Protein AF-A0A2N1M2N6-F1 (afdb_monomer_lite)

Foldseek 3Di:
DDDPVVVVVVVVVVLVPDDPVVNLVPPPPVLNVVLLVCCVVPVPPCPSDDPVSSVVSVVPD

Organism: NCBI:txid588596

Secondary structure (DSSP, 8-state):
---HHHHHHHHHHHHHTS-HHHHTTSTT-HHHHHHHHHHHH-TT-TTSS-HHHHHHHHHH-

Radius of gyration: 14.42 Å; c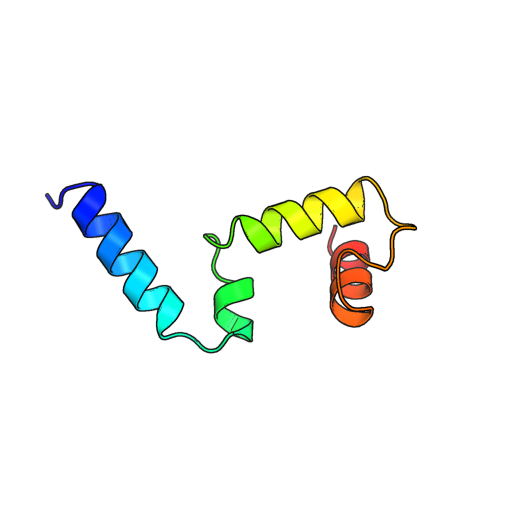hains: 1; bounding box: 32×22×36 Å

Structure (mmCIF, N/CA/C/O backbone):
data_AF-A0A2N1M2N6-F1
#
_entry.id   AF-A0A2N1M2N6-F1
#
loop_
_atom_site.group_PDB
_atom_site.id
_atom_site.type_symbol
_atom_site.label_atom_id
_atom_site.label_alt_id
_atom_site.label_comp_id
_atom_site.label_asym_id
_atom_site.label_entity_id
_atom_site.label_seq_id
_atom_site.pdbx_PDB_ins_code
_atom_site.Cartn_x
_atom_site.Cartn_y
_atom_site.Cartn_z
_atom_site.occupancy
_atom_site.B_iso_or_equiv
_atom_site.auth_seq_id
_atom_site.auth_comp_id
_atom_site.auth_asym_id
_atom_site.auth_atom_id
_atom_site.pdbx_PDB_model_num
ATOM 1 N N . PHE A 1 1 ? 18.650 -7.211 -20.019 1.00 74.56 1 PHE A N 1
ATOM 2 C CA . PHE A 1 1 ? 18.288 -6.673 -18.692 1.00 74.56 1 PHE A CA 1
ATOM 3 C C . PHE A 1 1 ? 17.931 -5.209 -18.858 1.00 74.56 1 PHE A C 1
ATOM 5 O O . PHE A 1 1 ? 18.640 -4.523 -19.581 1.00 74.56 1 PHE A O 1
ATOM 12 N N . ILE A 1 2 ? 16.834 -4.751 -18.257 1.00 86.94 2 ILE A N 1
ATOM 13 C CA . ILE A 1 2 ? 16.491 -3.321 -18.223 1.00 86.94 2 ILE A CA 1
ATOM 14 C C . ILE A 1 2 ? 17.169 -2.660 -17.020 1.00 86.94 2 ILE A C 1
ATOM 16 O O . ILE A 1 2 ? 17.402 -3.327 -16.009 1.00 86.94 2 ILE A O 1
ATOM 20 N N . SER A 1 3 ? 17.504 -1.372 -17.129 1.00 92.44 3 SER A N 1
ATOM 21 C CA . SER A 1 3 ? 18.026 -0.616 -15.989 1.00 92.44 3 SER A CA 1
ATOM 22 C C . SER A 1 3 ? 16.933 -0.428 -14.933 1.00 92.44 3 SER A C 1
ATOM 24 O O . SER A 1 3 ? 15.734 -0.501 -15.226 1.00 92.44 3 SER A O 1
ATOM 26 N N . ARG A 1 4 ? 17.348 -0.169 -13.688 1.00 84.50 4 ARG A N 1
ATOM 27 C CA . ARG A 1 4 ? 16.423 0.142 -12.591 1.00 84.50 4 ARG A CA 1
ATOM 28 C C . ARG A 1 4 ? 15.545 1.350 -12.928 1.00 84.50 4 ARG A C 1
ATOM 30 O O . ARG A 1 4 ? 14.352 1.314 -12.656 1.00 84.50 4 ARG A O 1
ATOM 37 N N . ASP A 1 5 ? 16.114 2.367 -13.565 1.00 88.88 5 ASP A N 1
ATOM 38 C CA . ASP A 1 5 ? 15.390 3.592 -13.912 1.00 88.88 5 ASP A CA 1
ATOM 39 C C . ASP A 1 5 ? 14.347 3.340 -15.001 1.00 88.88 5 ASP A C 1
ATOM 41 O O . ASP A 1 5 ? 13.215 3.804 -14.897 1.00 88.88 5 ASP A O 1
ATOM 45 N N . THR A 1 6 ? 14.681 2.518 -16.002 1.00 87.81 6 THR A N 1
ATOM 46 C CA . THR A 1 6 ? 13.714 2.095 -17.021 1.00 87.81 6 THR A CA 1
ATOM 47 C C . THR A 1 6 ? 12.577 1.284 -16.402 1.00 87.81 6 THR A C 1
ATOM 49 O O . THR A 1 6 ? 11.416 1.506 -16.740 1.00 87.81 6 THR A O 1
ATOM 52 N N . PHE A 1 7 ? 12.883 0.374 -15.473 1.00 83.69 7 PHE A N 1
ATOM 53 C CA . PHE A 1 7 ? 11.854 -0.374 -14.752 1.00 83.69 7 PHE A CA 1
ATOM 54 C C . PHE A 1 7 ? 10.943 0.552 -13.935 1.00 83.69 7 PHE A C 1
ATOM 56 O O . PHE A 1 7 ? 9.722 0.453 -14.047 1.00 83.69 7 PHE A O 1
ATOM 63 N N . ASN A 1 8 ? 11.516 1.489 -13.176 1.00 84.00 8 ASN A N 1
ATOM 64 C CA . ASN A 1 8 ? 10.747 2.454 -12.389 1.00 84.00 8 ASN A CA 1
ATOM 65 C C . ASN A 1 8 ? 9.844 3.318 -13.279 1.00 84.00 8 ASN A C 1
ATOM 67 O O . ASN A 1 8 ? 8.662 3.450 -12.977 1.00 84.00 8 ASN A O 1
ATOM 71 N N . GLY A 1 9 ? 10.347 3.812 -14.416 1.00 86.69 9 GLY A N 1
ATOM 72 C CA . GLY A 1 9 ? 9.550 4.606 -15.356 1.00 86.69 9 GLY A CA 1
ATOM 73 C C . GLY A 1 9 ? 8.363 3.839 -15.955 1.00 86.69 9 GLY A C 1
ATOM 74 O O . GLY A 1 9 ? 7.263 4.381 -16.055 1.00 86.69 9 GLY A O 1
ATOM 75 N N . ILE A 1 10 ? 8.543 2.555 -16.297 1.00 86.69 10 ILE A N 1
ATOM 76 C CA . ILE A 1 10 ? 7.447 1.689 -16.777 1.00 86.6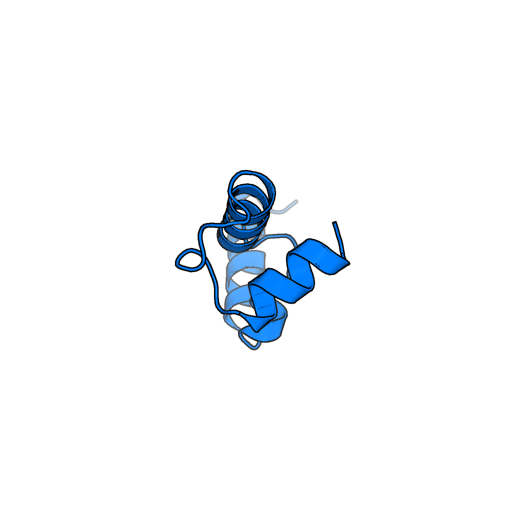9 10 ILE A CA 1
ATOM 77 C C . ILE A 1 10 ? 6.372 1.530 -15.695 1.00 86.69 10 ILE A C 1
ATOM 79 O O . ILE A 1 10 ? 5.174 1.601 -15.977 1.00 86.69 10 ILE A O 1
ATOM 83 N N . ILE A 1 11 ? 6.802 1.318 -14.454 1.00 84.00 11 ILE A N 1
ATOM 84 C CA . ILE A 1 11 ? 5.914 1.101 -13.318 1.00 84.00 11 ILE A CA 1
ATOM 85 C C . ILE A 1 11 ? 5.155 2.380 -12.942 1.00 84.00 11 ILE A C 1
ATOM 87 O O . ILE A 1 11 ? 3.942 2.322 -12.741 1.00 84.00 11 ILE A O 1
ATOM 91 N N . GLU A 1 12 ? 5.827 3.530 -12.898 1.00 84.50 12 GLU A N 1
ATOM 92 C CA . GLU A 1 12 ? 5.196 4.831 -12.650 1.00 84.50 12 GLU A CA 1
ATOM 93 C C . GLU A 1 12 ? 4.151 5.158 -13.718 1.00 84.50 12 GLU A C 1
ATOM 95 O O . GLU A 1 12 ? 3.028 5.536 -13.379 1.00 84.50 12 GLU A O 1
ATOM 100 N N . HIS A 1 13 ? 4.473 4.935 -14.996 1.00 87.88 13 HIS A N 1
ATOM 101 C CA . HIS A 1 13 ? 3.533 5.148 -16.094 1.00 87.88 13 HIS A CA 1
ATOM 102 C C . HIS A 1 13 ? 2.315 4.216 -16.001 1.00 87.88 13 HIS A C 1
ATOM 104 O O . HIS A 1 13 ? 1.173 4.658 -16.142 1.00 87.88 13 HIS A O 1
ATOM 110 N N . TYR A 1 14 ? 2.536 2.931 -15.710 1.00 85.81 14 TYR A N 1
ATOM 111 C CA . TYR A 1 14 ? 1.454 1.969 -15.504 1.00 85.81 14 TYR A CA 1
ATOM 112 C C . TYR A 1 14 ? 0.534 2.385 -14.350 1.00 85.81 14 TYR A C 1
ATOM 114 O O . TYR A 1 14 ? -0.685 2.392 -14.516 1.00 85.81 14 TYR A O 1
ATOM 122 N N . ILE A 1 15 ? 1.099 2.771 -13.201 1.00 83.75 15 ILE A N 1
ATOM 123 C CA . ILE A 1 15 ? 0.315 3.206 -12.040 1.00 83.75 15 ILE A CA 1
ATOM 124 C C . ILE A 1 15 ? -0.441 4.494 -12.359 1.00 83.75 15 ILE A C 1
ATOM 126 O O . ILE A 1 15 ? -1.639 4.550 -12.099 1.00 83.75 15 ILE A O 1
ATOM 130 N N . GLY A 1 16 ? 0.209 5.494 -12.958 1.00 83.25 16 GLY A N 1
ATOM 131 C CA . GLY A 1 16 ? -0.422 6.769 -13.314 1.00 83.25 16 GLY A CA 1
ATOM 132 C C . GLY A 1 16 ? -1.654 6.613 -14.211 1.00 83.25 16 GLY A C 1
ATOM 133 O O . GLY A 1 16 ? -2.610 7.375 -14.076 1.00 83.25 16 GLY A O 1
ATOM 134 N N . ASN A 1 17 ? -1.680 5.575 -15.052 1.00 87.81 17 ASN A N 1
ATOM 135 C CA . ASN A 1 17 ? -2.809 5.260 -15.931 1.00 87.81 17 ASN A CA 1
ATOM 136 C C . ASN A 1 17 ? -3.938 4.460 -15.254 1.00 87.81 17 ASN A C 1
ATOM 138 O O . ASN A 1 17 ? -5.003 4.270 -15.846 1.00 87.81 17 ASN A O 1
ATOM 142 N N . LEU A 1 18 ? -3.747 3.962 -14.029 1.00 84.94 18 LEU A N 1
ATOM 143 C CA . LEU A 1 18 ? -4.806 3.266 -13.300 1.00 84.94 18 LEU A CA 1
ATOM 144 C C . LEU A 1 18 ? -5.810 4.260 -12.693 1.00 84.94 18 LEU A C 1
ATOM 146 O O . LEU A 1 18 ? -5.440 5.366 -12.314 1.00 84.94 18 LEU A O 1
ATOM 150 N N . PRO A 1 19 ? -7.074 3.857 -12.483 1.00 84.56 19 PRO A N 1
ATOM 151 C CA . PRO A 1 19 ? -8.001 4.607 -11.641 1.00 84.56 19 PRO A CA 1
ATOM 152 C C . PRO A 1 19 ? -7.429 4.828 -10.235 1.00 84.56 19 PRO A C 1
ATOM 154 O O . PRO A 1 19 ? -6.817 3.920 -9.670 1.00 84.56 19 PRO A O 1
ATOM 157 N N . MET A 1 20 ? -7.706 5.984 -9.628 1.00 78.00 20 MET A N 1
ATOM 158 C CA . MET A 1 20 ? -7.156 6.383 -8.322 1.00 78.00 20 MET A CA 1
ATOM 159 C C . MET A 1 20 ? -7.353 5.319 -7.222 1.00 78.00 20 MET A C 1
ATOM 161 O O . MET A 1 20 ? -6.432 5.018 -6.470 1.00 78.00 20 MET A O 1
ATOM 165 N N . SER A 1 21 ? -8.503 4.634 -7.203 1.00 75.75 21 SER A N 1
ATOM 166 C CA . SER A 1 21 ? -8.789 3.538 -6.260 1.00 75.75 21 SER A CA 1
ATOM 167 C C . SER A 1 21 ? -7.904 2.296 -6.434 1.00 75.75 21 SER A C 1
ATOM 169 O O . SER A 1 21 ? -7.725 1.520 -5.493 1.00 75.75 21 SER A O 1
ATOM 171 N N . LYS A 1 22 ? -7.366 2.076 -7.639 1.00 79.81 22 LYS A N 1
ATOM 172 C CA . LYS A 1 22 ? -6.391 1.020 -7.941 1.00 79.81 22 LYS A CA 1
ATOM 173 C C . LYS A 1 22 ? -4.960 1.504 -7.708 1.00 79.81 22 LYS A C 1
ATOM 175 O O . LYS A 1 22 ? -4.147 0.701 -7.268 1.00 79.81 22 LYS A O 1
ATOM 180 N N . GLN A 1 23 ? -4.674 2.790 -7.922 1.00 78.44 23 GLN A N 1
ATOM 181 C CA . GLN A 1 23 ? -3.379 3.396 -7.586 1.00 78.44 23 GLN A CA 1
ATOM 182 C C . GLN A 1 23 ? -3.083 3.325 -6.086 1.00 78.44 23 GLN A C 1
ATOM 184 O O . GLN A 1 23 ? -1.980 2.964 -5.694 1.00 78.44 23 GLN A O 1
ATOM 189 N N . GLU A 1 24 ? -4.071 3.616 -5.236 1.00 70.62 24 GLU A N 1
ATOM 190 C CA . GLU A 1 24 ? -3.934 3.499 -3.774 1.00 70.62 24 GLU A CA 1
ATOM 191 C C . GLU A 1 24 ? -3.666 2.058 -3.315 1.00 70.62 24 GLU A C 1
ATOM 193 O O . GLU A 1 24 ? -3.005 1.842 -2.303 1.00 70.62 24 GLU A O 1
ATOM 198 N N . LYS A 1 25 ? -4.157 1.067 -4.069 1.00 69.88 25 LYS A N 1
ATOM 199 C CA . LYS A 1 25 ? -3.977 -0.365 -3.778 1.00 69.88 25 LYS A CA 1
ATOM 200 C C . LYS A 1 25 ? -2.736 -0.970 -4.424 1.00 69.88 25 LYS A C 1
ATOM 202 O O . LYS A 1 25 ? -2.335 -2.067 -4.038 1.00 69.88 25 LYS A O 1
ATOM 207 N N . ALA A 1 26 ? -2.152 -0.304 -5.417 1.00 68.44 26 ALA A N 1
ATOM 208 C CA . ALA A 1 26 ? -0.884 -0.724 -5.978 1.00 68.44 26 ALA A CA 1
ATOM 209 C C . ALA A 1 26 ? 0.181 -0.584 -4.881 1.00 68.44 26 ALA A C 1
ATOM 211 O O . ALA A 1 26 ? 0.330 0.482 -4.287 1.00 68.44 26 ALA A O 1
ATOM 212 N N . LEU A 1 27 ? 0.922 -1.667 -4.628 1.00 59.56 27 LEU A N 1
ATOM 213 C CA . LEU A 1 27 ? 1.943 -1.850 -3.576 1.00 59.56 27 LEU A CA 1
ATOM 214 C C . LEU A 1 27 ? 3.091 -0.813 -3.558 1.00 59.56 27 LEU A C 1
ATOM 216 O O . LEU A 1 27 ? 4.029 -0.943 -2.781 1.00 59.56 27 LEU A O 1
ATOM 220 N N . ILE A 1 28 ? 3.024 0.207 -4.408 1.00 61.25 28 ILE A N 1
ATOM 221 C CA . ILE A 1 28 ? 4.059 1.209 -4.673 1.00 61.25 28 ILE A CA 1
ATOM 222 C C . ILE A 1 28 ? 3.647 2.595 -4.158 1.00 61.25 28 ILE A C 1
ATOM 224 O O . ILE A 1 28 ? 4.466 3.511 -4.104 1.00 61.25 28 ILE A O 1
ATOM 228 N N . ASN A 1 29 ? 2.405 2.769 -3.697 1.00 71.31 29 ASN A N 1
ATOM 229 C CA . ASN A 1 29 ? 1.975 4.040 -3.132 1.00 71.31 29 ASN A CA 1
ATOM 230 C C . ASN A 1 29 ? 2.535 4.237 -1.708 1.00 71.31 29 ASN A C 1
ATOM 232 O O . ASN A 1 29 ? 1.861 3.993 -0.704 1.00 71.31 29 ASN A O 1
ATOM 236 N N . PHE A 1 30 ? 3.782 4.711 -1.627 1.00 72.25 30 PHE A N 1
ATOM 237 C CA . PHE A 1 30 ? 4.453 5.071 -0.373 1.00 72.25 30 PHE A CA 1
ATOM 238 C C . PHE A 1 30 ? 3.651 6.086 0.451 1.00 72.25 30 PHE A C 1
ATOM 240 O O . PHE A 1 30 ? 3.652 6.015 1.679 1.00 72.25 30 PHE A O 1
ATOM 247 N N . ASN A 1 31 ? 2.906 6.982 -0.203 1.00 76.69 31 ASN A N 1
ATOM 248 C CA . ASN A 1 31 ? 2.014 7.913 0.485 1.00 76.69 31 ASN A CA 1
ATOM 249 C C . ASN A 1 31 ? 0.861 7.190 1.189 1.00 76.69 31 ASN A C 1
ATOM 251 O O . ASN A 1 31 ? 0.523 7.537 2.320 1.00 76.69 31 ASN A O 1
ATOM 255 N N . PHE A 1 32 ? 0.271 6.169 0.565 1.00 76.94 32 PHE A N 1
ATOM 256 C CA . PHE A 1 32 ? -0.769 5.364 1.203 1.00 76.94 32 PHE A CA 1
ATOM 257 C C . PHE A 1 32 ? -0.205 4.531 2.360 1.00 76.94 32 PHE A C 1
ATOM 259 O O . PHE A 1 32 ? -0.809 4.485 3.430 1.00 76.94 32 PHE A O 1
ATOM 266 N N . LEU A 1 33 ? 0.993 3.961 2.196 1.00 79.12 33 LEU A N 1
ATOM 267 C CA . LEU A 1 33 ? 1.697 3.269 3.280 1.00 79.12 33 LEU A CA 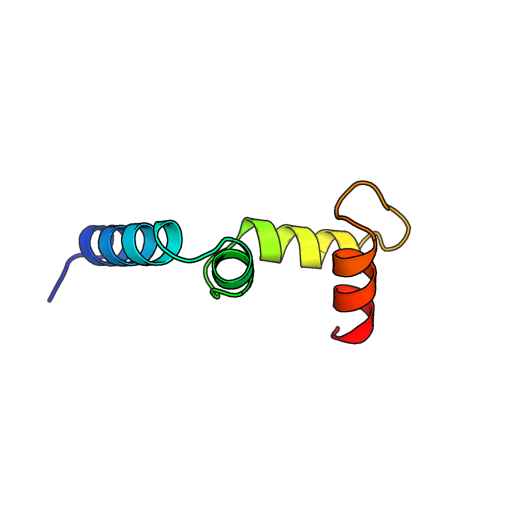1
ATOM 268 C C . LEU A 1 33 ? 1.964 4.196 4.477 1.00 79.12 33 LEU A C 1
ATOM 270 O O . LEU A 1 33 ? 1.720 3.807 5.619 1.00 79.12 33 LEU A O 1
ATOM 274 N N . ASN A 1 34 ? 2.431 5.422 4.232 1.00 81.75 34 ASN A N 1
ATOM 275 C CA . ASN A 1 34 ? 2.657 6.405 5.291 1.00 81.75 34 ASN A CA 1
ATOM 276 C C . ASN A 1 34 ? 1.346 6.812 5.976 1.00 81.75 34 ASN A C 1
ATOM 278 O O . ASN A 1 34 ? 1.307 6.863 7.203 1.00 81.75 34 ASN A O 1
ATOM 282 N N . LYS A 1 35 ? 0.252 6.982 5.220 1.00 82.62 35 LYS A N 1
ATOM 283 C CA . LYS A 1 35 ? -1.085 7.209 5.795 1.00 82.62 35 LYS A CA 1
ATOM 284 C C . LYS A 1 35 ? -1.539 6.050 6.681 1.00 82.62 35 LYS A C 1
ATOM 286 O O . LYS A 1 35 ? -2.064 6.297 7.760 1.00 82.62 35 LYS A O 1
ATOM 291 N N . ILE A 1 36 ? -1.323 4.797 6.268 1.00 83.75 36 ILE A N 1
ATOM 292 C CA . ILE A 1 36 ? -1.622 3.625 7.109 1.00 83.75 36 ILE A CA 1
ATOM 293 C C . ILE A 1 36 ? -0.829 3.702 8.415 1.00 83.75 36 ILE A C 1
ATOM 295 O O . ILE A 1 36 ? -1.421 3.594 9.488 1.00 83.75 36 ILE A O 1
ATOM 299 N N . LYS A 1 37 ? 0.487 3.937 8.337 1.00 84.12 37 LYS A N 1
ATOM 300 C CA . LYS A 1 37 ? 1.346 4.056 9.525 1.00 84.12 37 LYS A CA 1
ATOM 301 C C . LYS A 1 37 ? 0.873 5.162 10.463 1.00 84.12 37 LYS A C 1
ATOM 303 O O . LYS A 1 37 ? 0.740 4.915 11.656 1.00 84.12 37 LYS A O 1
ATOM 308 N N . GLU A 1 38 ? 0.585 6.352 9.947 1.00 86.75 38 GLU A N 1
ATOM 309 C CA . GLU A 1 38 ? 0.108 7.463 10.773 1.00 86.75 38 GLU A CA 1
ATOM 310 C C . GLU A 1 38 ? -1.242 7.171 11.431 1.00 86.75 38 GLU A C 1
ATOM 312 O O . GLU A 1 38 ? -1.419 7.494 12.602 1.00 86.75 38 GLU A O 1
ATOM 317 N N . VAL A 1 39 ? -2.180 6.531 10.726 1.00 86.25 39 VAL A N 1
ATOM 318 C CA . VAL A 1 39 ? -3.478 6.145 11.306 1.00 86.25 39 VAL A CA 1
ATOM 319 C C . VAL A 1 39 ? -3.315 5.106 12.415 1.00 86.25 39 VAL A C 1
ATOM 321 O O . VAL A 1 39 ? -4.012 5.178 13.427 1.00 86.25 39 VAL A O 1
ATOM 324 N N . LEU A 1 40 ? -2.396 4.155 12.250 1.00 84.19 40 LEU A N 1
ATOM 325 C CA . LEU A 1 40 ? -2.111 3.141 13.267 1.00 84.19 40 LEU A CA 1
ATOM 326 C C . LEU A 1 40 ? -1.392 3.729 14.491 1.00 84.19 40 LEU A C 1
ATOM 328 O O . LEU A 1 40 ? -1.706 3.349 15.616 1.00 84.19 40 LEU A O 1
ATOM 332 N N . LEU A 1 41 ? -0.475 4.680 14.289 1.00 86.81 41 LEU A N 1
ATOM 333 C CA . LEU A 1 41 ? 0.255 5.350 15.372 1.00 86.81 41 LEU A CA 1
ATOM 334 C C . LEU A 1 41 ? -0.598 6.400 16.099 1.00 86.81 41 LEU A C 1
ATOM 336 O O . LEU A 1 41 ? -0.503 6.530 17.316 1.00 86.81 41 LEU A O 1
ATOM 340 N N . ASN A 1 42 ? -1.453 7.126 15.372 1.00 84.44 42 ASN A N 1
ATOM 341 C CA . ASN A 1 42 ? -2.278 8.221 15.887 1.00 84.44 42 ASN A CA 1
ATOM 342 C C . ASN A 1 42 ? -3.765 8.053 15.511 1.00 84.44 42 ASN A C 1
ATOM 344 O O . ASN A 1 42 ? -4.339 8.886 14.806 1.00 84.44 42 ASN A O 1
ATOM 348 N N . PRO A 1 43 ? -4.456 7.033 16.049 1.00 77.00 43 PRO A N 1
ATOM 349 C CA . PRO A 1 43 ? -5.809 6.642 15.633 1.00 77.00 43 PRO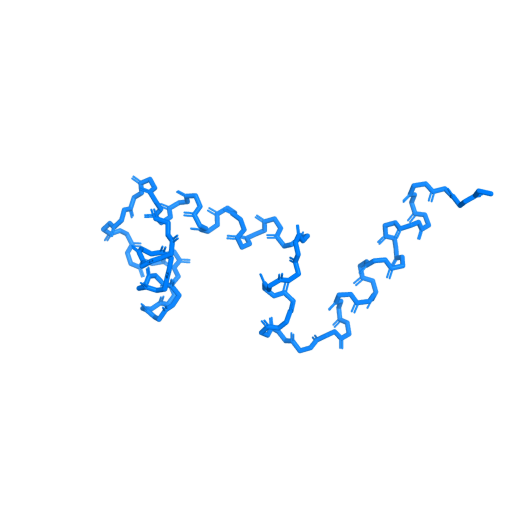 A CA 1
ATOM 350 C C . PRO A 1 43 ? -6.926 7.638 15.986 1.00 77.00 43 PRO A C 1
ATOM 352 O O . PRO A 1 43 ? -8.089 7.388 15.656 1.00 77.00 43 PRO A O 1
ATOM 355 N N . LYS A 1 44 ? -6.621 8.717 16.715 1.00 80.19 44 LYS A N 1
ATOM 356 C CA . LYS A 1 44 ? -7.555 9.818 17.018 1.00 80.19 44 LYS A CA 1
ATOM 357 C C . LYS A 1 44 ? -7.432 10.978 16.027 1.00 80.19 44 LYS A C 1
ATOM 359 O O . LYS A 1 44 ? -8.275 11.873 16.039 1.00 80.19 44 LYS A O 1
ATOM 364 N N . ASN A 1 45 ? -6.388 10.981 15.198 1.00 76.88 45 ASN A N 1
ATOM 365 C CA . ASN A 1 45 ? -6.143 12.054 14.255 1.00 76.88 45 ASN A CA 1
ATOM 366 C C . ASN A 1 45 ? -6.942 11.828 12.960 1.00 76.88 45 ASN A C 1
ATOM 368 O O . ASN A 1 45 ? -6.519 11.141 12.033 1.00 76.88 45 ASN A O 1
ATOM 372 N N . ASN A 1 46 ? -8.121 12.443 12.908 1.00 74.12 46 ASN A N 1
ATOM 373 C CA . ASN A 1 46 ? -9.067 12.286 11.806 1.00 74.12 46 ASN A CA 1
ATOM 374 C C . ASN A 1 46 ? -8.748 13.170 10.583 1.00 74.12 46 ASN A C 1
ATOM 376 O O . ASN A 1 46 ? -9.532 13.180 9.637 1.00 74.12 46 ASN A O 1
ATOM 380 N N . THR A 1 47 ? -7.643 13.926 10.585 1.00 77.56 47 THR A N 1
ATOM 381 C CA . THR A 1 47 ? -7.266 14.808 9.461 1.00 77.56 47 THR A CA 1
ATOM 382 C C . THR A 1 47 ? -6.3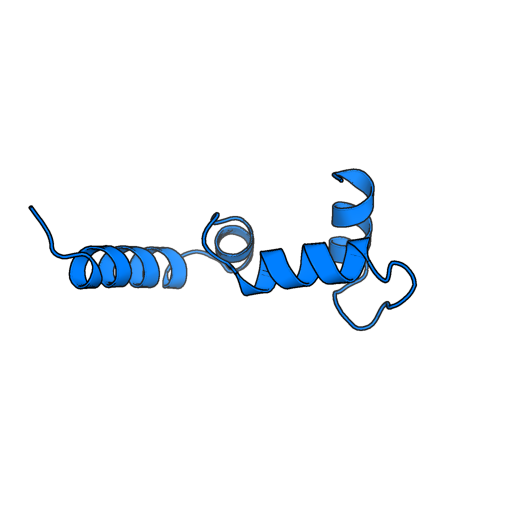87 14.110 8.418 1.00 77.56 47 THR A C 1
ATOM 384 O O . THR A 1 47 ? -6.326 14.557 7.277 1.00 77.56 47 THR A O 1
ATOM 387 N N . ILE A 1 48 ? -5.752 12.987 8.777 1.00 70.12 48 ILE A N 1
ATOM 388 C CA . ILE A 1 48 ? -4.787 12.256 7.931 1.00 70.12 48 ILE A CA 1
ATOM 389 C C . ILE A 1 48 ? -5.461 11.588 6.720 1.00 70.12 48 ILE A C 1
ATOM 391 O O . ILE A 1 48 ? -4.875 11.441 5.642 1.00 70.12 48 ILE A O 1
ATOM 395 N N . SER A 1 49 ? -6.705 11.133 6.888 1.00 72.75 49 SER A N 1
ATOM 396 C CA . SER A 1 49 ? -7.456 10.444 5.839 1.00 72.75 49 SER A CA 1
ATOM 397 C C . SER A 1 49 ? -8.961 10.582 6.042 1.00 72.75 49 SER A C 1
ATOM 399 O O . SER A 1 49 ? -9.432 10.898 7.133 1.00 72.75 49 SER A O 1
ATOM 401 N N . ASN A 1 50 ? -9.735 10.334 4.982 1.00 80.88 50 ASN A N 1
ATOM 402 C CA . ASN A 1 50 ? -11.189 10.356 5.088 1.00 80.88 50 ASN A CA 1
ATOM 403 C C . ASN A 1 50 ? -11.693 9.241 6.031 1.00 80.88 50 ASN A C 1
ATOM 405 O O . ASN A 1 50 ? -11.031 8.222 6.246 1.00 80.88 50 ASN A O 1
ATOM 409 N N . LYS A 1 51 ? -12.908 9.414 6.565 1.00 83.19 51 LYS A N 1
ATOM 410 C CA . LYS A 1 51 ? -13.511 8.498 7.548 1.00 83.19 51 LYS A CA 1
ATOM 411 C C . LYS A 1 51 ? -13.574 7.041 7.065 1.00 83.19 51 LYS A C 1
ATOM 413 O O . LYS A 1 51 ? -13.387 6.128 7.868 1.00 83.19 51 LYS A O 1
ATOM 418 N N . ASN A 1 52 ? -13.805 6.821 5.770 1.00 81.06 52 ASN A N 1
ATOM 419 C CA . ASN A 1 52 ? -13.915 5.484 5.184 1.00 81.06 52 ASN A CA 1
ATOM 420 C C . ASN A 1 52 ? -12.552 4.785 5.137 1.00 81.06 52 ASN A C 1
ATOM 422 O O . ASN A 1 52 ? -12.440 3.639 5.567 1.00 81.06 52 ASN A O 1
ATOM 426 N N . THR A 1 53 ? -11.512 5.487 4.686 1.00 79.31 53 THR A N 1
ATOM 427 C CA . THR A 1 53 ? -10.126 5.008 4.679 1.00 79.31 53 THR A CA 1
ATOM 428 C C . THR A 1 53 ? -9.658 4.721 6.101 1.00 79.31 53 THR A C 1
ATOM 430 O O . THR A 1 53 ? -9.173 3.628 6.376 1.00 79.31 53 THR A O 1
ATOM 433 N N . HIS A 1 54 ? -9.897 5.644 7.032 1.00 82.94 54 HIS A N 1
ATOM 434 C CA . HIS A 1 54 ? -9.544 5.477 8.439 1.00 82.94 54 HIS A CA 1
ATOM 435 C C . HIS A 1 54 ? -10.221 4.248 9.074 1.00 82.94 54 HIS A C 1
ATOM 437 O O . HIS A 1 54 ? -9.571 3.439 9.738 1.00 82.94 54 HIS A O 1
ATOM 443 N N . SER A 1 55 ? -11.525 4.067 8.833 1.00 84.12 55 SE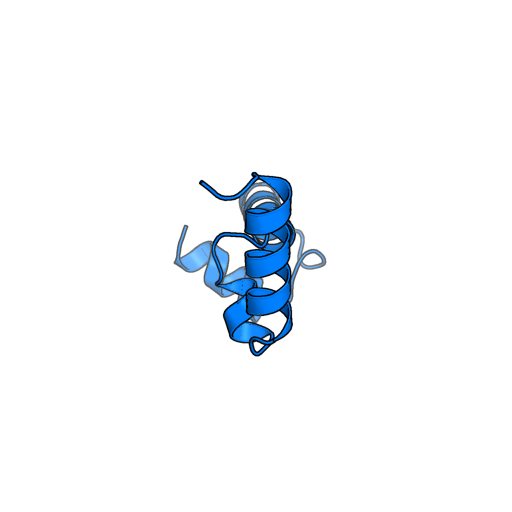R A N 1
ATOM 444 C CA . SER A 1 55 ? -12.268 2.906 9.333 1.00 84.12 55 SER A CA 1
ATOM 445 C C . SER A 1 55 ? -11.820 1.596 8.685 1.00 84.12 55 SER A C 1
ATOM 447 O O . SER A 1 55 ? -11.800 0.569 9.361 1.00 84.12 55 SER A O 1
ATOM 449 N N . TRP A 1 56 ? -11.480 1.609 7.395 1.00 86.12 56 TRP A N 1
ATOM 450 C CA . TRP A 1 56 ? -10.973 0.431 6.697 1.00 86.12 56 TRP A CA 1
ATOM 451 C C . TRP A 1 56 ? -9.606 0.002 7.237 1.00 86.12 56 TRP A C 1
ATOM 453 O O . TRP A 1 56 ? -9.423 -1.185 7.504 1.00 86.12 56 TRP A O 1
ATOM 463 N N . ILE A 1 57 ? -8.692 0.956 7.462 1.00 84.62 57 ILE A N 1
ATOM 464 C CA . ILE A 1 57 ? -7.348 0.696 8.004 1.00 84.62 57 ILE A CA 1
ATOM 465 C C . ILE A 1 57 ? -7.457 -0.012 9.357 1.00 84.62 57 ILE A C 1
ATOM 467 O O . ILE A 1 57 ? -6.942 -1.116 9.489 1.00 84.62 57 ILE A O 1
ATOM 471 N N . LYS A 1 58 ? -8.223 0.550 10.305 1.00 80.94 58 LYS A N 1
ATOM 472 C CA . LYS A 1 58 ? -8.435 -0.040 11.643 1.00 80.94 58 LYS A CA 1
ATOM 473 C C . LYS A 1 58 ? -9.117 -1.411 11.646 1.00 80.94 58 LYS A C 1
ATOM 475 O O . LYS A 1 58 ? -9.077 -2.115 12.644 1.00 80.94 58 LYS A O 1
ATOM 480 N N . LYS A 1 59 ? -9.853 -1.754 10.584 1.00 85.25 59 LYS A N 1
ATOM 481 C CA . LYS A 1 59 ? -10.531 -3.054 10.467 1.00 85.25 59 LYS A CA 1
ATOM 482 C C . LYS A 1 59 ? -9.607 -4.129 9.892 1.00 85.25 59 LYS A C 1
ATOM 484 O O . LYS A 1 59 ? -9.872 -5.315 10.073 1.00 85.25 59 LYS A O 1
ATOM 489 N N . LYS A 1 60 ? -8.599 -3.730 9.113 1.00 82.25 60 LYS A N 1
ATOM 490 C CA . LYS A 1 60 ? -7.718 -4.644 8.379 1.00 82.25 60 LYS A CA 1
ATOM 491 C C . LYS A 1 60 ? -6.384 -4.905 9.067 1.00 82.25 60 LYS A C 1
ATOM 493 O O . LYS A 1 60 ? -5.828 -5.973 8.826 1.00 82.25 60 LYS A O 1
ATOM 498 N N . PHE A 1 61 ? -5.914 -3.960 9.869 1.00 77.75 61 PHE A N 1
ATOM 499 C CA . PHE A 1 61 ? -4.676 -4.009 10.638 1.00 77.75 61 PHE A CA 1
ATOM 500 C C . PHE A 1 61 ? -4.999 -3.712 12.098 1.00 77.75 61 PHE A C 1
ATOM 502 O O . PHE A 1 61 ? -4.401 -4.387 12.960 1.00 77.75 61 PHE A O 1
#

pLDDT: mean 80.63, std 6.5, range [59.56, 92.44]

Sequence (61 aa):
FISRDTFNGIIEHYIGNLPMSKQEKALINFNFLNKIKEVLLNPKNNTISNKNTHSWIKKKF